Protein AF-A0A939VVN6-F1 (afdb_monomer)

Foldseek 3Di:
DDDDDDDCVNVPPDDLDAFDKDFDKDKDFDDPDPPPDRPDIDMPQPPCVVVVNSVSGDMDGRD

Secondary structure (DSSP, 8-state):
-------GGGGTT----TT-EEEE--EEEE-SSTT---SEEEESSTT-TTTT-GGGSEEEE--

Structure (mmCIF, N/CA/C/O backbone):
data_AF-A0A939VVN6-F1
#
_entry.id   AF-A0A939VVN6-F1
#
loop_
_atom_site.group_PDB
_atom_site.id
_atom_site.type_symbol
_atom_site.label_atom_id
_atom_site.label_alt_id
_atom_site.label_comp_id
_atom_site.label_asym_id
_atom_site.label_entity_id
_atom_site.label_seq_id
_atom_site.pdbx_PDB_ins_code
_atom_site.Cartn_x
_atom_site.Cartn_y
_atom_site.Cartn_z
_atom_site.occupancy
_atom_site.B_iso_or_equiv
_atom_site.auth_seq_id
_atom_site.auth_comp_id
_atom_site.auth_asym_id
_atom_site.auth_atom_id
_atom_site.pdbx_PDB_model_num
ATOM 1 N N . VAL A 1 1 ? -4.008 11.635 -12.787 1.00 85.50 1 VAL A N 1
ATOM 2 C CA . VAL A 1 1 ? -4.336 11.286 -11.383 1.00 85.50 1 VAL A CA 1
ATOM 3 C C . VAL A 1 1 ? -5.009 9.929 -11.393 1.00 85.50 1 VAL A C 1
ATOM 5 O O . VAL A 1 1 ? -5.962 9.765 -12.142 1.00 85.50 1 VAL A O 1
ATOM 8 N N . TYR A 1 2 ? -4.497 8.968 -10.626 1.00 88.56 2 TYR A N 1
ATOM 9 C CA . TYR A 1 2 ? -5.098 7.638 -10.498 1.00 88.56 2 TYR A CA 1
ATOM 10 C C . TYR A 1 2 ? -5.941 7.578 -9.222 1.00 88.56 2 TYR A C 1
ATOM 12 O O . TYR A 1 2 ? -5.499 8.050 -8.176 1.00 88.56 2 TYR A O 1
ATOM 20 N N . LEU A 1 3 ? -7.145 7.007 -9.310 1.00 94.50 3 LEU A N 1
ATOM 21 C CA . LEU A 1 3 ? -8.043 6.813 -8.173 1.00 94.50 3 LEU A CA 1
ATOM 22 C C . LEU A 1 3 ? -8.377 5.328 -8.041 1.00 94.50 3 LEU A C 1
ATOM 24 O O . LEU A 1 3 ? -8.860 4.716 -8.989 1.00 94.50 3 LEU A O 1
ATOM 28 N N . ALA A 1 4 ? -8.158 4.772 -6.852 1.00 91.88 4 ALA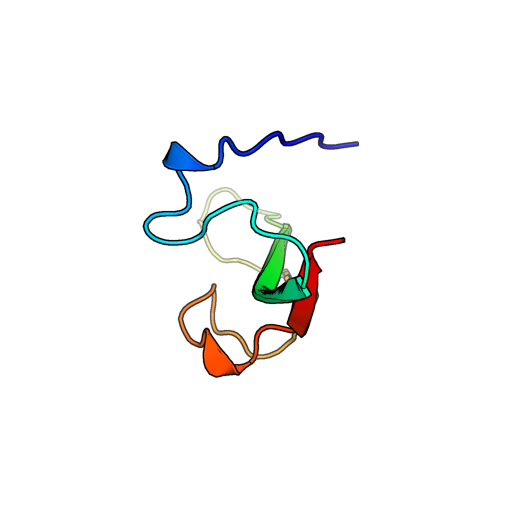 A N 1
ATOM 29 C CA . ALA A 1 4 ? -8.498 3.394 -6.529 1.00 91.88 4 ALA A CA 1
ATOM 30 C C . ALA A 1 4 ? -9.416 3.346 -5.304 1.00 91.88 4 ALA A C 1
ATOM 32 O O . ALA A 1 4 ? -9.222 4.078 -4.333 1.00 91.88 4 ALA A O 1
ATOM 33 N N . ARG A 1 5 ? -10.413 2.460 -5.350 1.00 93.31 5 ARG A N 1
ATOM 34 C CA . ARG A 1 5 ? -11.256 2.094 -4.207 1.00 93.31 5 ARG A CA 1
ATOM 35 C C . ARG A 1 5 ? -11.146 0.589 -4.017 1.00 93.31 5 ARG A C 1
ATOM 37 O O . ARG A 1 5 ? -11.503 -0.163 -4.918 1.00 93.31 5 ARG A O 1
ATOM 44 N N . LEU A 1 6 ? -10.640 0.166 -2.865 1.00 90.44 6 LEU A N 1
ATOM 45 C CA . LEU A 1 6 ? -10.500 -1.246 -2.521 1.00 90.44 6 LEU A CA 1
ATOM 46 C C . LEU A 1 6 ? -11.607 -1.618 -1.528 1.00 90.44 6 LEU A C 1
ATOM 48 O O . LEU A 1 6 ? -11.658 -1.022 -0.449 1.00 90.44 6 LEU A O 1
ATOM 52 N N . PRO A 1 7 ? -12.511 -2.555 -1.866 1.00 92.38 7 PRO A N 1
ATOM 53 C CA . PRO A 1 7 ? -13.490 -3.039 -0.906 1.00 92.38 7 PRO A CA 1
ATOM 54 C C . PRO A 1 7 ? -12.783 -3.852 0.183 1.00 92.38 7 PRO A C 1
ATOM 56 O O . PRO A 1 7 ? -11.839 -4.588 -0.098 1.00 92.38 7 PRO A O 1
ATOM 59 N N . TRP A 1 8 ? -13.272 -3.772 1.421 1.00 90.19 8 TRP A N 1
ATOM 60 C CA . TRP A 1 8 ? -12.694 -4.515 2.549 1.00 90.19 8 TRP A CA 1
ATOM 61 C C . TRP A 1 8 ? -12.661 -6.030 2.319 1.00 90.19 8 TRP A C 1
ATOM 63 O O . TRP A 1 8 ? -11.712 -6.689 2.729 1.00 90.19 8 TRP A O 1
ATOM 73 N N . SER A 1 9 ? -13.634 -6.574 1.584 1.00 91.00 9 SER A N 1
ATOM 74 C CA . SER A 1 9 ? -13.665 -7.989 1.194 1.00 91.00 9 SER A CA 1
ATOM 75 C C . SER A 1 9 ? -12.472 -8.427 0.335 1.00 91.00 9 SER A C 1
ATOM 77 O O . SER A 1 9 ? -12.139 -9.608 0.327 1.00 91.00 9 SER A O 1
ATOM 79 N N . ALA A 1 10 ? -11.798 -7.503 -0.358 1.00 91.38 10 ALA A N 1
ATOM 80 C CA . ALA A 1 10 ? -10.599 -7.794 -1.143 1.00 91.38 10 ALA A CA 1
ATOM 81 C C . ALA A 1 10 ? -9.305 -7.792 -0.307 1.00 91.38 10 ALA A C 1
ATOM 83 O O . ALA A 1 10 ? -8.251 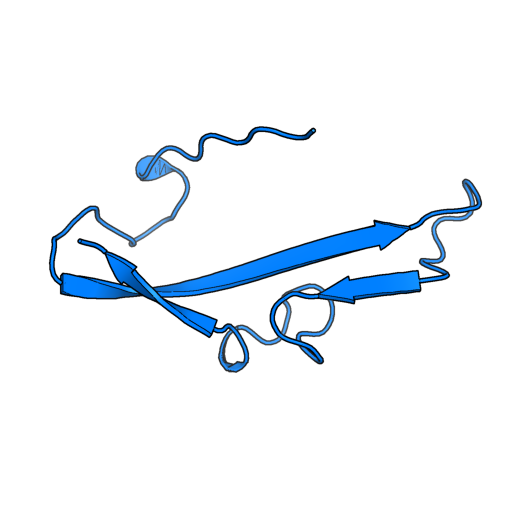-8.165 -0.816 1.00 91.38 10 ALA A O 1
ATOM 84 N N . LEU A 1 11 ? -9.362 -7.383 0.966 1.00 88.12 11 LEU A N 1
ATOM 85 C CA . LEU A 1 11 ? -8.196 -7.236 1.850 1.00 88.12 11 LEU A CA 1
ATOM 86 C C . LEU A 1 11 ? -8.041 -8.416 2.826 1.00 88.12 11 LEU A C 1
ATOM 88 O O . LEU A 1 11 ? -7.371 -8.314 3.857 1.00 88.12 11 LEU A O 1
ATOM 92 N N . GLY A 1 12 ? -8.654 -9.555 2.493 1.00 85.44 12 GLY A N 1
ATOM 93 C CA . GLY A 1 12 ? -8.578 -10.790 3.266 1.00 85.44 12 GLY A CA 1
ATOM 94 C C . GLY A 1 12 ? -9.148 -10.618 4.672 1.00 85.44 12 GLY A C 1
ATOM 95 O O . GLY A 1 12 ? -10.324 -10.315 4.848 1.00 85.44 12 GLY A O 1
ATOM 96 N N . ASN A 1 13 ? -8.302 -10.814 5.683 1.00 84.44 13 ASN A N 1
ATOM 97 C CA . ASN A 1 13 ? -8.708 -10.739 7.088 1.00 84.44 13 ASN A CA 1
ATOM 98 C C . ASN A 1 13 ? -8.741 -9.310 7.650 1.00 84.44 13 ASN A C 1
ATOM 100 O O . ASN A 1 13 ? -9.131 -9.128 8.806 1.00 84.44 13 ASN A O 1
ATOM 104 N N . LEU A 1 14 ? -8.320 -8.301 6.879 1.00 86.00 14 LEU A N 1
ATOM 105 C CA . LEU A 1 14 ? -8.365 -6.917 7.331 1.00 86.00 14 LEU A CA 1
ATOM 106 C C . LEU A 1 14 ? -9.821 -6.436 7.396 1.00 86.00 14 LEU A C 1
ATOM 108 O O . LEU A 1 14 ? -10.536 -6.433 6.397 1.00 86.00 14 LEU A O 1
ATOM 112 N N . LYS A 1 15 ? -10.250 -6.010 8.585 1.00 87.81 15 LYS A N 1
ATOM 113 C CA . LYS A 1 15 ? -11.606 -5.510 8.841 1.00 87.81 15 LYS A CA 1
ATOM 114 C C . LYS A 1 15 ? -11.580 -4.007 9.131 1.00 87.81 15 LYS A C 1
ATOM 116 O O . LYS A 1 15 ? -10.602 -3.534 9.714 1.00 87.81 15 LYS A O 1
ATOM 121 N N . PRO A 1 16 ? -12.650 -3.264 8.795 1.00 90.38 16 PRO A N 1
ATOM 122 C CA . PRO A 1 16 ? -12.761 -1.837 9.076 1.00 90.38 16 PRO A CA 1
ATOM 123 C C . PRO A 1 16 ? -13.059 -1.562 10.556 1.00 90.38 16 PRO A C 1
ATOM 125 O O . PRO A 1 16 ? -14.135 -1.089 10.907 1.00 90.38 16 PRO A O 1
ATOM 128 N N . VAL A 1 17 ? -12.133 -1.915 11.442 1.00 93.31 17 VAL A N 1
ATOM 129 C CA . VAL A 1 17 ? -12.281 -1.708 12.886 1.00 93.31 17 VAL A CA 1
ATOM 130 C C . VAL A 1 17 ? -11.413 -0.516 13.304 1.00 93.31 17 VAL A C 1
ATOM 132 O O . VAL A 1 17 ? -10.190 -0.598 13.138 1.00 93.31 17 VAL A O 1
ATOM 135 N N . PRO A 1 18 ? -11.995 0.573 13.840 1.00 94.06 18 PRO A N 1
ATOM 136 C CA . PRO A 1 18 ? -11.237 1.730 14.313 1.00 94.06 18 PRO A CA 1
ATOM 137 C C . PRO A 1 18 ? -10.118 1.342 15.285 1.00 94.06 18 PRO A C 1
ATOM 139 O O . PRO A 1 18 ? -10.274 0.448 16.115 1.00 94.06 18 PRO A O 1
ATOM 142 N N . GLY A 1 19 ? -8.967 1.996 15.155 1.00 93.81 19 GLY A N 1
ATOM 143 C CA . GLY A 1 19 ? -7.751 1.702 15.915 1.00 93.81 19 GLY A CA 1
ATOM 144 C C . GLY A 1 19 ? -6.916 0.540 15.365 1.00 93.81 19 GLY A C 1
ATOM 145 O O . GLY A 1 19 ? -5.786 0.347 15.814 1.00 93.81 19 GLY A O 1
ATOM 146 N N . SER A 1 20 ? -7.411 -0.214 14.377 1.00 91.50 20 SER A N 1
ATOM 147 C CA . SER A 1 20 ? -6.643 -1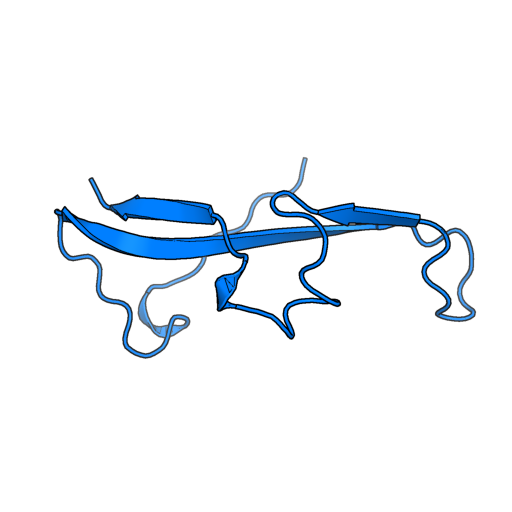.311 13.774 1.00 91.50 20 SER A CA 1
ATOM 148 C C . SER A 1 20 ? -5.410 -0.801 13.037 1.00 91.50 20 SER A C 1
ATOM 150 O O . SER A 1 20 ? -5.472 0.185 12.300 1.00 91.50 20 SER A O 1
ATOM 152 N N . VAL A 1 21 ? -4.296 -1.517 13.193 1.00 91.56 21 VAL A N 1
ATOM 153 C CA . VAL A 1 21 ? -3.038 -1.227 12.498 1.00 91.56 21 VAL A CA 1
ATOM 154 C C . VAL A 1 21 ? -2.895 -2.140 11.288 1.00 91.56 21 VAL A C 1
ATOM 156 O O . VAL A 1 21 ? -3.016 -3.358 11.413 1.00 91.56 21 VAL A O 1
ATOM 159 N N . PHE A 1 22 ? -2.567 -1.572 10.130 1.00 91.38 22 PHE A N 1
ATOM 160 C CA . PHE A 1 22 ? -2.255 -2.341 8.926 1.00 91.38 22 PHE A CA 1
ATOM 161 C C . PHE A 1 22 ? -1.006 -1.812 8.221 1.00 91.38 22 PHE A C 1
ATOM 163 O O . PHE A 1 22 ? -0.669 -0.630 8.307 1.00 91.38 22 PHE A O 1
ATOM 170 N N . GLY A 1 23 ? -0.298 -2.713 7.540 1.00 92.06 23 GLY A N 1
ATOM 171 C CA . GLY A 1 23 ? 0.818 -2.364 6.667 1.00 92.06 23 GLY A CA 1
ATOM 172 C C . GLY A 1 23 ? 0.313 -1.988 5.278 1.00 92.06 23 GLY A C 1
ATOM 173 O O . GLY A 1 23 ? -0.516 -2.700 4.714 1.00 92.06 23 GLY A O 1
ATOM 174 N N . PHE A 1 24 ? 0.826 -0.898 4.716 1.00 91.62 24 PHE A N 1
ATOM 175 C CA . PHE A 1 24 ? 0.494 -0.458 3.366 1.00 91.62 24 PHE A CA 1
ATOM 176 C C . PHE A 1 24 ? 1.726 0.074 2.639 1.00 91.62 24 PHE A C 1
ATOM 178 O O . PHE A 1 24 ? 2.614 0.688 3.238 1.00 91.62 24 PHE A O 1
ATOM 185 N N . ASN A 1 25 ? 1.768 -0.165 1.331 1.00 92.25 25 ASN A N 1
ATOM 186 C CA . ASN A 1 25 ? 2.757 0.420 0.447 1.00 92.25 25 ASN A CA 1
ATOM 187 C C . ASN A 1 25 ? 2.169 0.636 -0.951 1.00 92.25 25 ASN A C 1
ATOM 189 O O . ASN A 1 25 ? 1.197 -0.015 -1.331 1.00 92.25 25 ASN A O 1
ATOM 193 N N . VAL A 1 26 ? 2.798 1.520 -1.720 1.00 91.25 26 VAL A N 1
ATOM 194 C CA . VAL A 1 26 ? 2.516 1.749 -3.139 1.00 91.25 26 VAL A CA 1
ATOM 195 C C . VAL A 1 26 ? 3.827 1.644 -3.896 1.00 91.25 26 VAL A C 1
ATOM 197 O O . VAL A 1 26 ? 4.845 2.164 -3.436 1.00 91.25 26 VAL A O 1
ATOM 200 N N . VAL A 1 27 ? 3.782 0.980 -5.050 1.00 89.12 27 VAL A N 1
ATOM 201 C CA . VAL A 1 27 ? 4.882 0.945 -6.012 1.00 89.12 27 VAL A CA 1
ATOM 202 C C . VAL A 1 27 ? 4.393 1.533 -7.322 1.00 89.12 27 VAL A C 1
ATOM 204 O O . VAL A 1 27 ? 3.335 1.147 -7.819 1.00 89.12 27 VAL A O 1
ATOM 207 N N . VAL A 1 28 ? 5.163 2.467 -7.863 1.00 88.56 28 VAL A N 1
ATOM 208 C CA . VAL A 1 28 ? 4.960 3.029 -9.192 1.00 88.56 28 VAL A CA 1
ATOM 209 C C . VAL A 1 28 ? 6.128 2.578 -10.047 1.00 88.56 28 VAL A C 1
ATOM 211 O O . VAL A 1 28 ? 7.283 2.855 -9.725 1.00 88.56 28 VAL A O 1
ATOM 214 N N . PHE A 1 29 ? 5.813 1.855 -11.114 1.00 86.44 29 PHE A N 1
ATOM 215 C CA . PHE A 1 29 ? 6.788 1.450 -12.110 1.00 86.44 29 PHE A CA 1
ATOM 216 C C . PHE A 1 29 ? 6.766 2.454 -13.247 1.00 86.44 29 PHE A C 1
ATOM 218 O O . PHE A 1 29 ? 5.698 2.744 -13.789 1.00 86.44 29 PHE A O 1
ATOM 225 N N . ASP A 1 30 ? 7.940 2.955 -13.596 1.00 83.69 30 ASP A N 1
ATOM 226 C CA . ASP A 1 30 ? 8.136 3.691 -14.831 1.00 83.69 30 ASP A CA 1
ATOM 227 C C . ASP A 1 30 ? 8.685 2.708 -15.863 1.00 83.69 30 ASP A C 1
ATOM 229 O O . ASP A 1 30 ? 9.722 2.084 -15.630 1.00 83.69 30 ASP A O 1
ATOM 233 N N . PHE A 1 31 ? 7.944 2.489 -16.946 1.00 81.69 31 PHE A N 1
ATOM 234 C CA . PHE A 1 31 ? 8.299 1.544 -18.001 1.00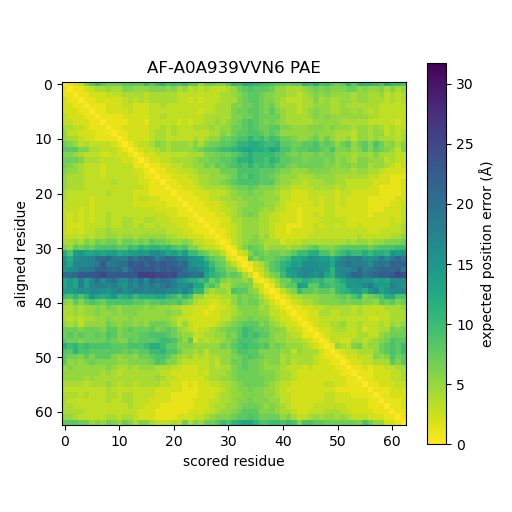 81.69 31 PHE A CA 1
ATOM 235 C C . PHE A 1 31 ? 8.504 2.308 -19.307 1.00 81.69 31 PHE A C 1
ATOM 237 O O . PHE A 1 31 ? 7.542 2.645 -19.992 1.00 81.69 31 PHE A O 1
ATOM 244 N N . ASP A 1 32 ? 9.764 2.514 -19.685 1.00 72.56 32 ASP A N 1
ATOM 245 C CA . ASP A 1 32 ? 10.117 3.191 -20.939 1.00 72.56 32 ASP A CA 1
ATOM 246 C C . ASP A 1 32 ? 9.954 2.297 -22.183 1.00 72.56 32 ASP A C 1
ATOM 248 O O . ASP A 1 32 ? 9.942 2.780 -23.316 1.00 72.56 32 ASP A O 1
ATOM 252 N N . ARG A 1 33 ? 9.881 0.970 -22.002 1.00 69.38 33 ARG A N 1
ATOM 253 C CA . ARG A 1 33 ? 9.868 -0.023 -23.087 1.00 69.38 33 ARG A CA 1
ATOM 254 C C . ARG A 1 33 ? 8.898 -1.169 -22.802 1.00 69.38 33 ARG A C 1
ATOM 256 O O . ARG A 1 33 ? 8.693 -1.568 -21.661 1.00 69.38 33 ARG A O 1
ATOM 263 N N . GLN A 1 34 ? 8.346 -1.747 -23.872 1.00 68.56 34 GLN A N 1
ATOM 264 C CA . GLN A 1 34 ? 7.483 -2.939 -23.816 1.00 68.56 34 GLN A CA 1
ATOM 265 C C . GLN A 1 34 ? 8.226 -4.231 -23.417 1.00 68.56 34 GLN A C 1
ATOM 267 O O . GLN A 1 34 ? 7.581 -5.253 -23.206 1.00 68.56 34 GLN A O 1
ATOM 272 N N . ASP A 1 35 ? 9.557 -4.212 -23.288 1.00 72.50 35 ASP A N 1
ATOM 273 C CA . ASP A 1 35 ? 10.396 -5.386 -22.995 1.00 72.50 35 ASP A CA 1
ATOM 274 C C . ASP A 1 35 ? 10.447 -5.774 -21.500 1.00 72.50 35 ASP A C 1
ATOM 276 O O . ASP A 1 35 ? 11.298 -6.559 -21.078 1.00 72.50 35 ASP A O 1
ATOM 280 N N . ALA A 1 36 ? 9.486 -5.277 -20.710 1.00 63.19 36 ALA A N 1
ATOM 281 C CA . ALA A 1 36 ? 9.159 -5.696 -19.343 1.00 63.19 36 ALA A CA 1
ATOM 282 C C . ALA A 1 36 ? 10.256 -5.507 -18.279 1.00 63.19 36 ALA A C 1
ATOM 284 O O . ALA A 1 36 ? 10.065 -5.897 -17.123 1.00 63.19 36 ALA A O 1
ATOM 285 N N . ARG A 1 37 ? 11.388 -4.880 -18.609 1.00 68.69 37 ARG A N 1
ATOM 286 C CA . ARG A 1 37 ? 12.352 -4.442 -17.593 1.00 68.69 37 ARG A CA 1
ATOM 287 C C . ARG A 1 37 ? 11.835 -3.151 -16.973 1.00 68.69 37 ARG A C 1
ATOM 289 O O . ARG A 1 37 ? 11.440 -2.253 -17.699 1.00 68.69 37 ARG A O 1
ATOM 296 N N . VAL A 1 38 ? 11.822 -3.076 -15.643 1.00 68.38 38 VAL A N 1
ATOM 297 C CA . VAL A 1 38 ? 11.484 -1.862 -14.884 1.00 68.38 38 VAL A CA 1
ATOM 298 C C . VAL A 1 38 ? 12.753 -1.000 -14.809 1.00 68.38 38 VAL A C 1
ATOM 300 O O . VAL A 1 38 ? 13.625 -1.320 -13.997 1.00 68.38 38 VAL A O 1
ATOM 303 N N . PRO A 1 39 ? 12.932 0.036 -15.651 1.00 66.38 39 PRO A N 1
ATOM 304 C CA . PRO A 1 39 ? 14.104 0.907 -15.582 1.00 66.38 39 PRO A CA 1
ATOM 305 C C . PRO A 1 39 ? 14.145 1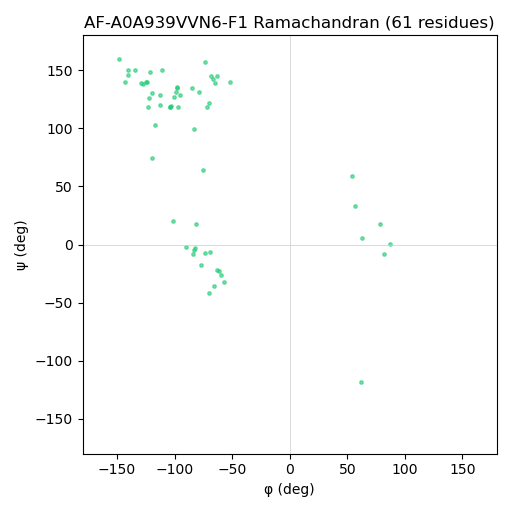.708 -14.278 1.00 66.38 39 PRO A C 1
ATOM 307 O O . PRO A 1 39 ? 15.221 1.910 -13.717 1.00 66.38 39 PRO A O 1
ATOM 310 N N . CYS A 1 40 ? 12.982 2.121 -13.767 1.00 70.62 40 CYS A N 1
ATOM 311 C CA . CYS A 1 40 ? 12.869 2.870 -12.525 1.00 70.62 40 CYS A CA 1
ATOM 312 C C . CYS A 1 40 ? 11.622 2.446 -11.741 1.00 70.62 40 CYS A C 1
ATOM 314 O O . CYS A 1 40 ? 10.548 2.222 -12.303 1.00 70.62 40 CYS A O 1
ATOM 316 N N . GLN A 1 41 ? 11.766 2.343 -10.420 1.00 83.44 41 GLN A N 1
ATOM 317 C CA . GLN A 1 41 ? 10.649 2.126 -9.509 1.00 83.44 41 GLN A CA 1
ATOM 318 C C . GLN A 1 41 ? 10.676 3.145 -8.378 1.00 83.44 41 GLN A C 1
ATOM 320 O O . GLN A 1 41 ? 11.725 3.432 -7.798 1.00 83.44 41 GLN A O 1
ATOM 325 N N . MET A 1 42 ? 9.497 3.647 -8.036 1.00 86.62 42 MET A N 1
ATOM 326 C CA . MET A 1 42 ? 9.281 4.495 -6.873 1.00 86.62 42 MET A CA 1
ATOM 327 C C . MET A 1 42 ? 8.420 3.733 -5.874 1.00 86.62 42 MET A C 1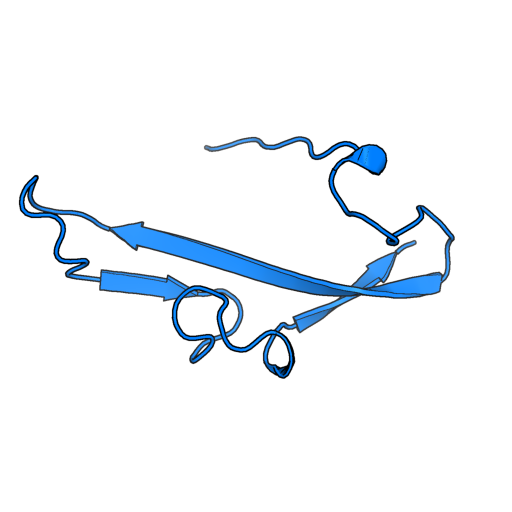
ATOM 329 O O . MET A 1 42 ? 7.360 3.217 -6.221 1.00 86.62 42 MET A O 1
ATOM 333 N N . GLU A 1 43 ? 8.870 3.661 -4.625 1.00 89.25 43 GLU A N 1
ATOM 334 C CA . GLU A 1 43 ? 8.176 2.951 -3.552 1.00 89.25 43 GLU A CA 1
ATOM 335 C C . GLU A 1 43 ? 7.932 3.910 -2.381 1.00 89.25 43 GLU A C 1
ATOM 337 O O . GLU A 1 43 ? 8.815 4.692 -2.028 1.00 89.25 43 GLU A O 1
ATOM 342 N N . PHE A 1 44 ? 6.758 3.843 -1.745 1.00 88.88 44 PHE A N 1
ATOM 343 C CA . PHE A 1 44 ? 6.482 4.664 -0.556 1.00 88.88 44 PHE A CA 1
ATOM 344 C C . PHE A 1 44 ? 7.295 4.198 0.672 1.00 88.88 44 PHE A C 1
ATOM 346 O O . PHE A 1 44 ? 7.875 5.008 1.393 1.00 88.88 44 PHE A O 1
ATOM 353 N N . SER A 1 45 ? 7.402 2.882 0.870 1.00 90.00 45 SER A N 1
ATOM 354 C CA . SER A 1 45 ? 8.455 2.233 1.661 1.00 90.00 45 SER A CA 1
ATOM 355 C C . SER A 1 45 ? 9.486 1.612 0.715 1.00 90.00 45 SER A C 1
ATOM 357 O O . SER A 1 45 ? 9.097 0.700 -0.016 1.00 90.00 45 SER A O 1
ATOM 359 N N . PRO A 1 46 ? 10.767 2.024 0.746 1.00 85.25 46 PRO A N 1
ATOM 360 C CA . PRO A 1 46 ? 11.798 1.455 -0.115 1.00 85.25 46 PRO A CA 1
ATOM 361 C C . PRO A 1 46 ? 12.221 0.048 0.325 1.00 85.25 46 PRO A C 1
ATOM 363 O O . PRO A 1 46 ? 12.113 -0.328 1.494 1.00 85.25 46 PRO A O 1
ATOM 366 N N . GLY A 1 47 ? 12.777 -0.713 -0.616 1.00 83.94 47 GLY A N 1
ATOM 367 C CA . GLY A 1 47 ? 13.402 -2.010 -0.355 1.00 83.94 47 GLY A CA 1
ATOM 368 C C . GLY A 1 47 ? 12.398 -3.147 -0.181 1.00 83.94 47 GLY A C 1
ATOM 369 O O . GLY A 1 47 ? 12.757 -4.208 0.340 1.00 83.94 47 GLY A O 1
ATOM 370 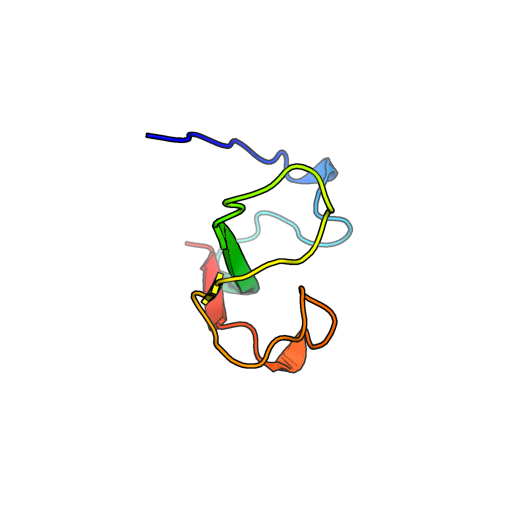N N . ILE A 1 48 ? 11.152 -2.964 -0.629 1.00 84.69 48 ILE A N 1
ATOM 371 C CA . ILE A 1 48 ? 10.090 -3.959 -0.433 1.00 84.69 48 ILE A CA 1
ATOM 372 C C . ILE A 1 48 ? 10.098 -5.097 -1.457 1.00 84.69 48 ILE A C 1
ATOM 374 O O . ILE A 1 48 ? 9.312 -6.037 -1.327 1.00 84.69 48 ILE A O 1
ATOM 378 N N . THR A 1 49 ? 10.998 -5.046 -2.446 1.00 81.69 49 THR A N 1
ATOM 379 C CA . THR A 1 49 ? 11.187 -6.097 -3.462 1.00 81.69 49 THR A CA 1
ATOM 380 C C . THR A 1 49 ? 9.868 -6.435 -4.171 1.00 81.69 49 THR A C 1
ATOM 382 O O . THR A 1 49 ? 9.394 -7.569 -4.089 1.00 81.69 49 THR A O 1
ATOM 385 N N . TYR A 1 50 ? 9.229 -5.452 -4.816 1.00 77.50 50 TYR A N 1
ATOM 386 C CA . TYR A 1 50 ? 7.945 -5.645 -5.517 1.00 77.50 50 TYR A CA 1
ATOM 387 C C . TYR A 1 50 ? 6.821 -6.195 -4.614 1.00 77.50 50 TYR A C 1
ATOM 389 O O . TYR A 1 50 ? 5.992 -6.996 -5.034 1.00 77.50 50 TYR A O 1
ATOM 397 N N . GLY A 1 51 ? 6.832 -5.819 -3.333 1.00 81.12 51 GLY A N 1
ATOM 398 C CA . GLY A 1 51 ? 5.843 -6.248 -2.341 1.00 81.12 51 GLY A CA 1
ATOM 399 C C . GLY A 1 51 ? 6.169 -7.572 -1.644 1.00 81.12 51 GLY A C 1
ATOM 400 O O . GLY A 1 51 ? 5.430 -7.985 -0.754 1.00 81.12 51 GLY A O 1
ATOM 401 N N . LYS A 1 52 ? 7.295 -8.221 -1.973 1.00 86.25 52 LYS A N 1
ATOM 402 C CA . LYS A 1 52 ? 7.721 -9.495 -1.364 1.00 86.25 52 LYS A CA 1
ATOM 403 C C . LYS A 1 52 ? 8.252 -9.361 0.067 1.00 86.25 52 LYS A C 1
ATOM 405 O O . LYS A 1 52 ? 8.492 -10.373 0.720 1.00 86.25 52 LYS A O 1
ATOM 410 N N . ARG A 1 53 ? 8.429 -8.140 0.582 1.00 90.88 53 ARG A N 1
ATOM 411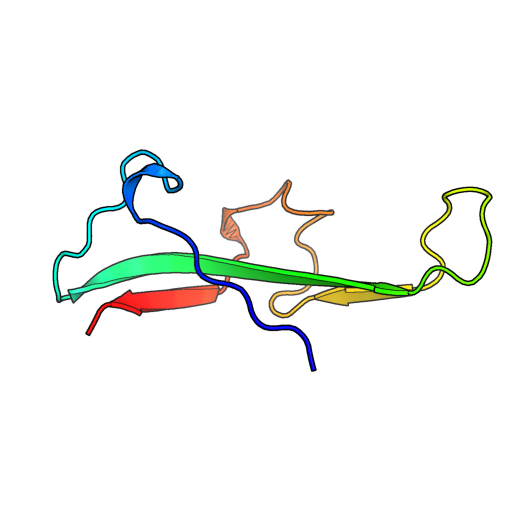 C CA . ARG A 1 53 ? 8.848 -7.874 1.971 1.00 90.88 53 ARG A CA 1
ATOM 412 C C . ARG A 1 53 ? 7.798 -7.057 2.746 1.00 90.88 53 ARG A C 1
ATOM 414 O O . ARG A 1 53 ? 8.029 -5.879 3.019 1.00 90.88 53 ARG A O 1
ATOM 421 N N . PRO A 1 54 ? 6.669 -7.669 3.162 1.00 89.00 54 PRO A N 1
ATOM 422 C CA . PRO A 1 54 ? 5.588 -6.967 3.867 1.00 89.00 54 PRO A CA 1
ATOM 423 C C . PRO A 1 54 ? 6.006 -6.316 5.192 1.00 89.00 54 PRO A C 1
ATOM 425 O O . PRO A 1 54 ? 5.423 -5.322 5.610 1.00 89.00 54 PRO A O 1
ATOM 428 N N . HIS A 1 55 ? 7.043 -6.842 5.851 1.00 90.00 55 HIS A N 1
ATOM 429 C CA . HIS A 1 55 ? 7.548 -6.299 7.116 1.00 90.00 55 HIS A CA 1
ATOM 430 C C . HIS A 1 55 ? 8.104 -4.869 6.995 1.00 90.00 55 HIS A C 1
ATOM 432 O O . HIS A 1 55 ? 8.169 -4.162 7.998 1.00 90.00 55 HIS A O 1
ATOM 438 N N . ALA A 1 56 ? 8.497 -4.444 5.790 1.00 91.75 56 ALA A N 1
ATOM 439 C CA . ALA A 1 56 ? 9.025 -3.108 5.521 1.00 91.75 56 ALA A CA 1
ATOM 440 C C . ALA A 1 56 ? 7.930 -2.085 5.151 1.00 91.75 56 ALA A C 1
ATOM 442 O O . ALA A 1 56 ? 8.220 -0.903 4.945 1.00 91.75 56 ALA A O 1
ATOM 443 N N . PHE A 1 57 ? 6.661 -2.500 5.070 1.00 94.12 57 PHE A N 1
ATOM 444 C CA . PHE A 1 57 ? 5.559 -1.590 4.758 1.00 94.12 57 PHE A CA 1
ATOM 445 C C . PHE A 1 57 ? 5.362 -0.578 5.892 1.00 94.12 57 PHE A C 1
ATOM 447 O O . PHE A 1 57 ? 5.470 -0.918 7.076 1.00 94.12 57 PHE A O 1
ATOM 454 N N . LYS A 1 58 ? 5.044 0.676 5.543 1.00 94.12 58 LYS A N 1
ATOM 455 C CA . LYS A 1 58 ? 4.628 1.661 6.546 1.00 94.12 58 LYS A CA 1
ATOM 456 C C . LYS A 1 58 ? 3.328 1.197 7.191 1.00 94.12 58 LYS A C 1
ATOM 458 O O . LYS A 1 58 ? 2.471 0.596 6.547 1.00 94.12 58 LYS A O 1
ATOM 463 N N . ARG A 1 59 ? 3.197 1.484 8.483 1.00 93.50 59 ARG A N 1
ATOM 464 C CA . ARG A 1 59 ? 2.022 1.125 9.271 1.00 93.50 59 ARG A CA 1
ATOM 465 C C .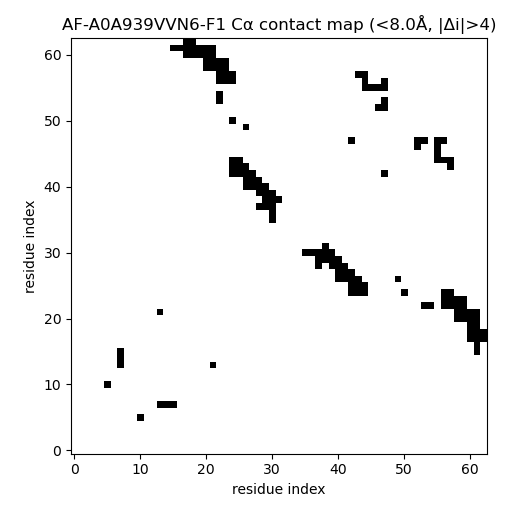 ARG A 1 59 ? 1.094 2.321 9.377 1.00 93.50 59 ARG A C 1
ATOM 467 O O . ARG A 1 59 ? 1.547 3.425 9.668 1.00 93.50 59 ARG A O 1
ATOM 474 N N . PHE A 1 60 ? -0.188 2.072 9.176 1.00 92.56 60 PHE A N 1
ATOM 475 C CA . PHE A 1 60 ? -1.254 3.053 9.299 1.00 92.56 60 PHE A CA 1
ATOM 476 C C . PHE A 1 60 ? -2.254 2.580 10.347 1.00 92.56 60 PHE A C 1
ATOM 478 O O . PHE A 1 60 ? -2.455 1.377 10.516 1.00 92.56 60 PHE A O 1
ATOM 485 N N . ILE A 1 61 ? -2.865 3.537 11.043 1.00 93.62 61 ILE A N 1
ATOM 486 C CA . ILE A 1 61 ? -3.974 3.290 11.963 1.00 93.62 61 ILE A CA 1
ATOM 487 C C . ILE A 1 61 ? -5.255 3.660 11.228 1.00 93.62 61 ILE A C 1
ATOM 489 O O . ILE A 1 61 ? -5.372 4.774 10.709 1.00 93.62 61 ILE A O 1
ATOM 493 N N . LEU A 1 62 ? -6.204 2.732 11.187 1.00 91.00 62 LEU A N 1
ATOM 494 C CA . LEU A 1 62 ? -7.542 3.012 10.697 1.00 91.00 62 LEU A CA 1
ATOM 495 C C . LEU A 1 62 ? -8.271 3.888 11.723 1.00 91.00 62 LEU A C 1
ATOM 497 O O . LEU A 1 62 ? -8.417 3.479 12.874 1.00 91.00 62 LEU A O 1
ATOM 501 N N . LYS A 1 63 ? -8.670 5.097 11.321 1.00 85.56 63 LYS A N 1
ATOM 502 C CA . LYS A 1 63 ? -9.464 6.004 12.160 1.00 85.56 63 LYS A CA 1
ATOM 503 C C . LYS A 1 63 ? -10.939 5.641 12.122 1.00 85.56 63 LYS A C 1
ATOM 505 O O . LYS A 1 63 ? -11.400 5.225 11.037 1.00 85.56 63 LYS A O 1
#

Radius of gyration: 14.36 Å; Cα contacts (8 Å, |Δi|>4): 76; chains: 1; bounding box: 28×22×40 Å

Mean predicted aligned error: 5.54 Å

Sequence (63 aa):
VYLARLPWSALGNLKPVPGSVFGFNVVVFDFDRQDARVPCQMEFSPGITYGKRPHAFKRFILK

Solvent-accessible surface area (backbone atoms only — not comparable to full-atom values): 4275 Å² total; per-residue (Å²): 138,89,84,86,86,81,59,56,82,78,53,66,88,54,68,100,46,71,72,41,75,46,69,50,72,53,76,49,75,46,66,94,52,93,82,75,58,70,82,42,76,49,50,76,36,72,89,23,69,96,68,76,36,64,88,58,33,47,74,46,68,40,117

pLDDT: mean 86.17, std 7.99, range [63.19, 94.5]